Protein AF-A0A418DRX4-F1 (afdb_monomer)

Radius of gyration: 19.49 Å; Cα contacts (8 Å, |Δi|>4): 127; chains: 1; bounding box: 73×21×44 Å

Sequence (121 aa):
MVKPTFIAAFAALATAKIAPSVHRHLESNHDVDVVIEFRGGNQRALEVARLERASFNDRGSSIAHVRSLLESNMETSQRAAVELLSSQPEAFTARVESFYINGNMHVYGANRVVLDELAKL

Solvent-accessible surface area (backbone atoms only — not comparable to full-atom values): 7250 Å² total; per-residue (Å²): 142,84,82,84,80,79,80,87,81,80,86,83,85,89,55,56,90,74,54,70,67,57,57,59,47,48,76,78,34,80,43,40,73,47,77,46,79,46,90,68,51,52,55,66,40,53,51,51,42,59,70,52,48,82,79,46,96,48,70,66,64,45,50,53,50,42,50,50,37,28,46,53,46,32,58,61,72,42,38,67,59,53,55,48,45,74,72,34,78,79,30,70,82,32,49,77,47,79,39,42,90,78,30,33,35,37,35,37,51,40,25,66,70,48,51,61,55,61,24,70,113

pLDDT: mean 83.62, std 17.84, range [32.16, 97.44]

Mean predicted aligned error: 8.44 Å

Foldseek 3Di:
DDDPDDPPPPDDPPFACDDVVLVVVLVVDQFAKDKAAFVCQCVVLVVVLVVCVVVDPDPVVSVVSSQVSLVVLLCVRCVVLVVLLVPDPQNPPWDWDTDSPRSMIIIGGHGPVSVVVVSND

Organism: Aphanomyces astaci (NCBI:txid112090)

Secondary structure (DSSP, 8-state):
----------SS--S----HHHHHHHHH-SEEEEEEEPTTTTHHHHHHHHHHGGG-SSHHHHHHHHHHHHHHHHHHHSHHHHHHHHH-GGGTTSEEEE-TTT-EEEEEEEEHHHHHHHTT-

Structure (mmCIF, N/CA/C/O backbone):
data_AF-A0A418DRX4-F1
#
_entry.id   AF-A0A418DRX4-F1
#
loop_
_atom_site.group_PDB
_atom_site.id
_atom_site.type_symbol
_atom_site.label_atom_id
_atom_site.label_alt_id
_atom_site.label_comp_id
_atom_site.label_asym_id
_atom_site.label_entity_id
_atom_site.label_seq_id
_atom_site.pdbx_PDB_ins_code
_atom_site.Cartn_x
_atom_site.Cartn_y
_atom_site.Cartn_z
_atom_site.occupancy
_atom_site.B_iso_or_equiv
_atom_site.auth_seq_id
_atom_site.auth_comp_id
_atom_site.auth_asym_id
_atom_site.auth_atom_id
_atom_site.pdbx_PDB_model_num
ATOM 1 N N . MET A 1 1 ? -52.764 -8.804 6.454 1.00 42.94 1 MET A N 1
ATOM 2 C CA . MET A 1 1 ? -52.070 -7.596 6.946 1.00 42.94 1 MET A CA 1
ATOM 3 C C . MET A 1 1 ? -50.621 -7.969 7.218 1.00 42.94 1 MET A C 1
ATOM 5 O O . MET A 1 1 ? -50.370 -8.619 8.217 1.00 42.94 1 MET A O 1
ATOM 9 N N . VAL A 1 2 ? -49.692 -7.645 6.314 1.00 36.88 2 VAL A N 1
ATOM 10 C CA . VAL A 1 2 ? -48.242 -7.728 6.567 1.00 36.88 2 VAL A CA 1
ATOM 11 C C . VAL A 1 2 ? -47.604 -6.587 5.776 1.00 36.88 2 VAL A C 1
ATOM 13 O O . VAL A 1 2 ? -47.741 -6.538 4.557 1.00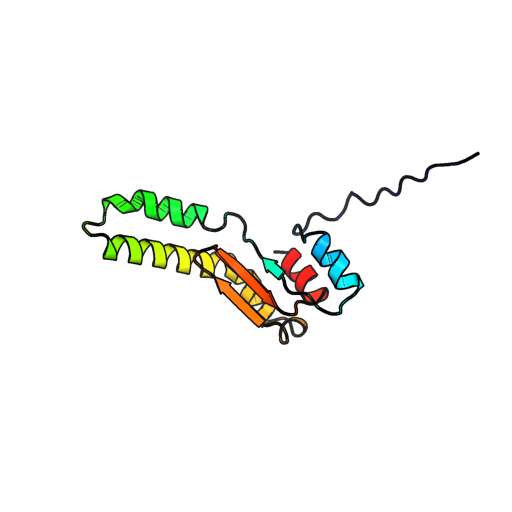 36.88 2 VAL A O 1
ATOM 16 N N . LYS A 1 3 ? -47.002 -5.619 6.470 1.00 35.88 3 LYS A N 1
ATOM 17 C CA . LYS A 1 3 ? -46.246 -4.525 5.848 1.00 35.88 3 LYS A CA 1
ATOM 18 C C . LYS A 1 3 ? -44.792 -4.982 5.705 1.00 35.88 3 LYS A C 1
ATOM 20 O O . LYS A 1 3 ? -44.191 -5.284 6.734 1.00 35.88 3 LYS A O 1
ATOM 25 N N . PRO A 1 4 ? -44.199 -5.012 4.502 1.00 42.19 4 PRO A N 1
ATOM 26 C CA . PRO A 1 4 ? -42.755 -5.107 4.390 1.00 42.19 4 PRO A CA 1
ATOM 27 C C . PRO A 1 4 ? -42.164 -3.715 4.635 1.00 42.19 4 PRO A C 1
ATOM 29 O O . PRO A 1 4 ? -42.275 -2.812 3.806 1.00 42.19 4 PRO A O 1
ATOM 32 N N . THR A 1 5 ? -41.564 -3.526 5.807 1.00 41.19 5 THR A N 1
ATOM 33 C CA . THR A 1 5 ? -40.687 -2.383 6.067 1.00 41.19 5 THR A CA 1
ATOM 34 C C . THR A 1 5 ? -39.367 -2.660 5.358 1.00 41.19 5 THR A C 1
ATOM 36 O O . THR A 1 5 ? -38.547 -3.436 5.841 1.00 41.19 5 THR A O 1
ATOM 39 N N . PHE A 1 6 ? -39.166 -2.053 4.191 1.00 39.44 6 PHE A N 1
ATOM 40 C CA . PHE A 1 6 ? -37.855 -2.008 3.557 1.00 39.44 6 PHE A CA 1
ATOM 41 C C . PHE A 1 6 ? -36.985 -1.047 4.367 1.00 39.44 6 PHE A C 1
ATOM 43 O O . PHE A 1 6 ? -37.185 0.166 4.328 1.00 39.44 6 PHE A O 1
ATOM 50 N N . ILE A 1 7 ? -36.050 -1.592 5.147 1.00 38.38 7 ILE A N 1
ATOM 51 C CA . ILE A 1 7 ? -35.016 -0.796 5.805 1.00 38.38 7 ILE A CA 1
ATOM 52 C C . ILE A 1 7 ? -34.110 -0.261 4.696 1.00 38.38 7 ILE A C 1
ATOM 54 O O . ILE A 1 7 ? -33.242 -0.959 4.173 1.00 38.38 7 ILE A O 1
ATOM 58 N N . ALA A 1 8 ? -34.352 0.988 4.309 1.00 36.66 8 ALA A N 1
ATOM 59 C CA . ALA A 1 8 ? -33.442 1.777 3.502 1.00 36.66 8 ALA A CA 1
ATOM 60 C C . ALA A 1 8 ? -32.207 2.116 4.350 1.00 36.66 8 ALA A C 1
ATOM 62 O O . ALA A 1 8 ? -32.099 3.195 4.920 1.00 36.66 8 ALA A O 1
ATOM 63 N N . ALA A 1 9 ? -31.275 1.174 4.447 1.00 36.09 9 ALA A N 1
ATOM 64 C CA . ALA A 1 9 ? -29.934 1.402 4.971 1.00 36.09 9 ALA A CA 1
ATOM 65 C C . ALA A 1 9 ? -28.915 1.121 3.860 1.00 36.09 9 ALA A C 1
ATOM 67 O O . ALA A 1 9 ? -28.083 0.231 3.970 1.00 36.09 9 ALA A O 1
ATOM 68 N N . PHE A 1 10 ? -29.025 1.849 2.746 1.00 41.06 10 PHE A N 1
ATOM 69 C CA . PHE A 1 10 ? -28.085 1.743 1.621 1.00 41.06 10 PHE A CA 1
ATOM 70 C C . PHE A 1 10 ? -27.504 3.089 1.167 1.00 41.06 10 PHE A C 1
ATOM 72 O O . PHE A 1 10 ? -26.788 3.137 0.174 1.00 41.06 10 PHE A O 1
ATOM 79 N N . ALA A 1 11 ? -27.767 4.188 1.879 1.00 32.16 11 ALA A N 1
ATOM 80 C CA . ALA A 1 11 ? -27.443 5.525 1.376 1.00 32.16 11 ALA A CA 1
ATOM 81 C C . ALA A 1 11 ? -26.231 6.219 2.028 1.00 32.16 11 ALA A C 1
ATOM 83 O O . ALA A 1 11 ? -26.002 7.385 1.728 1.00 32.16 11 ALA A O 1
ATOM 84 N N . ALA A 1 12 ? -25.440 5.565 2.890 1.00 35.00 12 ALA A N 1
ATOM 85 C CA . ALA A 1 12 ? -24.359 6.275 3.591 1.00 35.00 12 ALA A CA 1
ATOM 86 C C . ALA A 1 12 ? -23.116 5.441 3.957 1.00 35.00 12 ALA A C 1
ATOM 88 O O . ALA A 1 12 ? -22.561 5.639 5.029 1.00 35.00 12 ALA A O 1
ATOM 89 N N . LEU A 1 13 ? -22.643 4.533 3.095 1.00 35.56 13 LEU A N 1
ATOM 90 C CA . LEU A 1 13 ? -21.318 3.912 3.280 1.00 35.56 13 LEU A CA 1
ATOM 91 C C . LEU A 1 13 ? -20.505 3.986 1.981 1.00 35.56 13 LEU A C 1
ATOM 93 O O . LEU A 1 13 ? -20.311 3.011 1.259 1.00 35.56 13 LEU A O 1
ATOM 97 N N . ALA A 1 14 ? -20.090 5.203 1.647 1.00 42.03 14 ALA A N 1
ATOM 98 C CA . ALA A 1 14 ? -19.175 5.485 0.551 1.00 42.03 14 ALA A CA 1
ATOM 99 C C . ALA A 1 14 ? -17.889 6.091 1.125 1.00 42.03 14 ALA A C 1
ATOM 101 O O . ALA A 1 14 ? -17.638 7.276 0.950 1.00 42.03 14 ALA A O 1
ATOM 102 N N . THR A 1 15 ? -17.098 5.277 1.822 1.00 43.53 15 THR A N 1
ATOM 103 C CA . THR A 1 15 ? -15.764 5.632 2.337 1.00 43.53 15 THR A CA 1
ATOM 104 C C . THR A 1 15 ? -15.032 4.311 2.602 1.00 43.53 15 THR A C 1
ATOM 106 O O . THR A 1 15 ? -15.460 3.561 3.468 1.00 43.53 15 THR A O 1
ATOM 109 N N . ALA A 1 16 ? -14.076 3.985 1.718 1.00 53.06 16 ALA A N 1
ATOM 110 C CA . ALA A 1 16 ? -13.392 2.705 1.447 1.00 53.06 16 ALA A CA 1
ATOM 111 C C . ALA A 1 16 ? -14.211 1.402 1.537 1.00 53.06 16 ALA A C 1
ATOM 113 O O . ALA A 1 16 ? -14.861 1.066 2.519 1.00 53.06 16 ALA A O 1
ATOM 114 N N . LYS A 1 17 ? -14.127 0.582 0.486 1.00 70.12 17 LYS A N 1
ATOM 115 C CA . LYS A 1 17 ? -14.803 -0.721 0.422 1.00 70.12 17 LYS A CA 1
ATOM 116 C C . LYS A 1 17 ? -14.096 -1.749 1.317 1.00 70.12 17 LYS A C 1
ATOM 118 O O . LYS A 1 17 ? -13.424 -2.640 0.803 1.00 70.12 17 LYS A O 1
ATOM 123 N N . ILE A 1 18 ? -14.255 -1.648 2.636 1.00 78.62 18 ILE A N 1
ATOM 124 C CA . ILE A 1 18 ? -13.923 -2.747 3.548 1.00 78.62 18 ILE A CA 1
ATOM 125 C C . ILE A 1 18 ? -14.752 -3.965 3.116 1.00 78.62 18 ILE A C 1
ATOM 127 O O . ILE A 1 18 ? -15.963 -3.874 2.896 1.00 78.62 18 ILE A O 1
ATOM 131 N N . ALA A 1 19 ? -14.102 -5.116 2.943 1.00 82.25 19 ALA A N 1
ATOM 132 C CA . ALA A 1 19 ? -14.795 -6.324 2.518 1.00 82.25 19 ALA A CA 1
ATOM 133 C C . ALA A 1 19 ? -15.826 -6.763 3.584 1.00 82.25 19 ALA A C 1
ATOM 135 O O . ALA A 1 19 ? -15.494 -6.799 4.770 1.00 82.25 19 ALA A O 1
ATOM 136 N N . PRO A 1 20 ? -17.051 -7.188 3.208 1.00 83.44 20 PRO A N 1
ATOM 137 C CA . PRO A 1 20 ? -18.063 -7.636 4.173 1.00 83.44 20 PRO A CA 1
ATOM 138 C C . PRO A 1 20 ? -17.606 -8.784 5.086 1.00 83.44 20 PRO A C 1
ATOM 140 O O . PRO A 1 20 ? -18.104 -8.934 6.200 1.00 83.44 20 PRO A O 1
ATOM 143 N N . SER A 1 21 ? -16.654 -9.600 4.624 1.00 82.12 21 SER A N 1
ATOM 144 C CA . SER A 1 21 ? -16.018 -10.646 5.426 1.00 82.12 21 SER A CA 1
ATOM 145 C C . SER A 1 21 ? -15.260 -10.084 6.627 1.00 82.12 21 SER A C 1
ATOM 147 O O . SER A 1 21 ? -15.330 -10.682 7.694 1.00 82.12 21 SER A O 1
ATOM 149 N N . VAL A 1 22 ? -14.593 -8.935 6.478 1.00 84.38 22 VAL A N 1
ATOM 150 C CA . VAL A 1 22 ? -13.849 -8.262 7.553 1.00 84.38 22 VAL A CA 1
ATOM 151 C C . VAL A 1 22 ? -14.813 -7.770 8.627 1.00 84.38 22 VAL A C 1
ATOM 153 O O . VAL A 1 22 ? -14.602 -8.047 9.804 1.00 84.38 22 VAL A O 1
ATOM 156 N N . HIS A 1 23 ? -15.929 -7.146 8.232 1.00 82.69 23 HIS A N 1
ATOM 157 C CA . HIS A 1 23 ? -16.970 -6.733 9.179 1.00 82.69 23 HIS A CA 1
ATOM 158 C C . HIS A 1 23 ? -17.519 -7.913 9.981 1.00 82.69 23 HIS A C 1
ATOM 160 O O . HIS A 1 23 ? -17.566 -7.850 11.205 1.00 82.69 23 HIS A O 1
ATOM 166 N N . ARG A 1 24 ? -17.858 -9.017 9.307 1.00 84.12 24 ARG A N 1
ATOM 167 C CA . ARG A 1 24 ? -18.336 -10.232 9.979 1.00 84.12 24 ARG A CA 1
ATOM 168 C C . ARG A 1 24 ? -17.294 -10.811 10.939 1.00 84.12 24 ARG A C 1
ATOM 170 O O .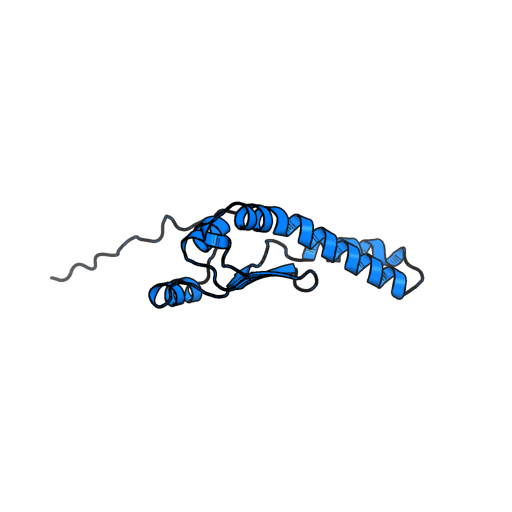 ARG A 1 24 ? -17.648 -11.334 11.989 1.00 84.12 24 ARG A O 1
ATOM 177 N N . HIS A 1 25 ? -16.013 -10.742 10.583 1.00 82.69 25 HIS A N 1
ATOM 178 C CA . HIS A 1 25 ? -14.948 -11.266 11.432 1.00 82.69 25 HIS A CA 1
ATOM 179 C C . HIS A 1 25 ? -14.746 -10.401 12.687 1.00 82.69 25 HIS A C 1
ATOM 181 O O . HIS A 1 25 ? -14.570 -10.958 13.767 1.00 82.69 25 HIS A O 1
ATOM 187 N N . LEU A 1 26 ? -14.885 -9.075 12.575 1.00 85.44 26 LEU A N 1
ATOM 188 C CA . LEU A 1 26 ? -14.864 -8.133 13.706 1.00 85.44 26 LEU A CA 1
ATOM 189 C C . LEU A 1 26 ? -16.088 -8.239 14.628 1.00 85.44 26 LEU A C 1
ATOM 191 O O . LEU A 1 26 ? -16.025 -7.832 15.781 1.00 85.44 26 LEU A O 1
ATOM 195 N N . GLU A 1 27 ? -17.221 -8.764 14.153 1.00 84.44 27 GLU A N 1
ATOM 196 C CA . GLU A 1 27 ? -18.374 -9.033 15.031 1.00 84.44 27 GLU A CA 1
ATOM 197 C C . GLU A 1 27 ? -18.079 -10.155 16.035 1.00 84.44 27 GLU A C 1
ATOM 199 O O . GLU A 1 27 ? -18.701 -10.215 17.093 1.00 84.44 27 GLU A O 1
ATOM 204 N N . SER A 1 28 ? -17.141 -11.046 15.702 1.00 86.44 28 SER A N 1
ATOM 205 C CA . SER A 1 28 ? -16.782 -12.215 16.516 1.00 86.44 28 SER A CA 1
ATOM 206 C C . SER A 1 28 ? -15.395 -12.116 17.162 1.00 86.44 28 SER A C 1
ATOM 208 O O . SER A 1 28 ? -15.090 -12.923 18.036 1.00 86.44 28 SER A O 1
ATOM 210 N N . ASN A 1 29 ? -14.559 -11.156 16.748 1.00 85.50 29 ASN A N 1
ATOM 211 C CA . ASN A 1 29 ? -13.173 -11.000 17.194 1.00 85.50 29 ASN A CA 1
ATOM 212 C C . ASN A 1 29 ? -12.844 -9.527 17.469 1.00 85.50 29 ASN A C 1
ATOM 214 O O . ASN A 1 29 ? -13.399 -8.629 16.840 1.00 85.50 29 ASN A O 1
ATOM 218 N N . HIS A 1 30 ? -11.912 -9.276 18.390 1.00 85.19 30 HIS A N 1
ATOM 219 C CA . HIS A 1 30 ? -11.474 -7.916 18.721 1.00 85.19 30 HIS A CA 1
ATOM 220 C C . HIS A 1 30 ? -10.625 -7.267 17.616 1.00 85.19 30 HIS A C 1
ATOM 222 O O . HIS A 1 30 ? -10.645 -6.043 17.464 1.00 85.19 30 HIS A O 1
ATOM 228 N N . ASP A 1 31 ? -9.910 -8.082 16.845 1.00 88.50 31 ASP A N 1
ATOM 229 C CA . ASP A 1 31 ? -9.015 -7.675 15.772 1.00 88.50 31 ASP A CA 1
ATOM 230 C C . ASP A 1 31 ? -9.059 -8.667 14.599 1.00 88.50 31 ASP A C 1
ATOM 232 O O . ASP A 1 31 ? -9.634 -9.757 14.692 1.00 88.50 31 ASP A O 1
ATOM 236 N N . VAL A 1 32 ? -8.531 -8.235 13.452 1.00 90.56 32 VAL A N 1
ATOM 237 C CA . VAL A 1 32 ? -8.472 -9.026 12.220 1.00 90.56 32 VAL A CA 1
ATOM 238 C C . VAL A 1 32 ? -7.215 -8.706 11.415 1.00 90.56 32 VAL A C 1
ATOM 240 O O . VAL A 1 32 ? -6.709 -7.584 11.439 1.00 90.56 32 VAL A O 1
ATOM 243 N N . ASP A 1 33 ? -6.752 -9.678 10.639 1.00 91.69 33 ASP A N 1
ATOM 244 C CA . ASP A 1 33 ? -5.690 -9.464 9.661 1.00 91.69 33 ASP A CA 1
ATOM 245 C C . ASP A 1 33 ? -6.298 -9.026 8.326 1.00 91.69 33 ASP A C 1
ATOM 247 O O . ASP A 1 33 ? -7.220 -9.665 7.805 1.00 91.69 33 ASP A O 1
ATOM 251 N N . VAL A 1 34 ? -5.783 -7.936 7.757 1.00 90.06 34 VAL A N 1
ATOM 252 C CA . VAL A 1 34 ? -6.282 -7.371 6.499 1.00 90.06 34 VAL A CA 1
ATOM 253 C C . VAL A 1 34 ? -5.169 -7.112 5.497 1.00 90.06 34 VAL A C 1
ATOM 255 O O . VAL A 1 34 ? -4.026 -6.818 5.845 1.00 90.06 34 VAL A O 1
ATOM 258 N N . VAL A 1 35 ? -5.549 -7.168 4.223 1.00 91.56 35 VAL A N 1
ATOM 259 C CA . VAL A 1 35 ? -4.742 -6.684 3.106 1.00 91.56 35 VAL A CA 1
ATOM 260 C C . VAL A 1 35 ? -5.401 -5.420 2.572 1.00 91.56 35 VAL A C 1
ATOM 262 O O . VAL A 1 35 ? -6.591 -5.417 2.258 1.00 91.56 35 VAL A O 1
ATOM 265 N N . ILE A 1 36 ? -4.620 -4.352 2.478 1.00 90.44 36 ILE A N 1
ATOM 266 C CA . ILE A 1 36 ? -5.020 -3.062 1.933 1.00 90.44 36 ILE A CA 1
ATOM 267 C C . ILE A 1 36 ? -4.475 -2.968 0.513 1.00 90.44 36 ILE A C 1
ATOM 269 O O . ILE A 1 36 ? -3.263 -3.039 0.284 1.00 90.44 36 ILE A O 1
ATOM 273 N N . GLU A 1 37 ? -5.392 -2.797 -0.431 1.00 89.88 37 GLU A N 1
ATOM 274 C CA . GLU A 1 37 ? -5.086 -2.532 -1.830 1.00 89.88 37 GLU A CA 1
ATOM 275 C C . GLU A 1 37 ? -5.220 -1.035 -2.101 1.00 89.88 37 GLU A C 1
ATOM 277 O O . GLU A 1 37 ? -6.253 -0.420 -1.826 1.00 89.88 37 GLU A O 1
ATOM 282 N N . PHE A 1 38 ? -4.173 -0.442 -2.665 1.00 87.00 38 PHE A N 1
ATOM 283 C CA . PHE A 1 38 ? -4.148 0.984 -2.960 1.00 87.00 38 PHE A CA 1
ATOM 284 C C . PHE A 1 38 ? -4.672 1.242 -4.368 1.00 87.00 38 PHE A C 1
ATOM 286 O O . PHE A 1 38 ? -4.418 0.482 -5.308 1.00 87.00 38 PHE A O 1
ATOM 293 N N . AR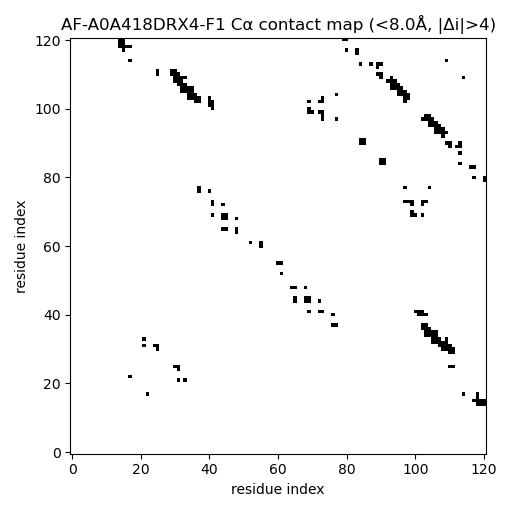G A 1 39 ? -5.410 2.343 -4.534 1.00 84.62 39 ARG A N 1
ATOM 294 C CA . ARG A 1 39 ? -5.983 2.713 -5.832 1.00 84.62 39 ARG A CA 1
ATOM 295 C C . ARG A 1 39 ? -4.884 2.788 -6.894 1.00 84.62 39 ARG A C 1
ATOM 297 O O . ARG A 1 39 ? -3.918 3.527 -6.750 1.00 84.62 39 ARG A O 1
ATOM 304 N N . GLY A 1 40 ? -5.085 2.065 -7.993 1.00 82.69 40 GLY A N 1
ATOM 305 C CA . GLY A 1 40 ? -4.153 2.032 -9.122 1.00 82.69 40 GLY A CA 1
ATOM 306 C C . GLY A 1 40 ? -2.955 1.098 -8.929 1.00 82.69 40 GLY A C 1
ATOM 307 O O . GLY A 1 40 ? -2.253 0.844 -9.907 1.00 82.69 40 GLY A O 1
ATOM 308 N N . GLY A 1 41 ? -2.747 0.554 -7.722 1.00 87.88 41 GLY A N 1
ATOM 309 C CA . GLY A 1 41 ? -1.674 -0.386 -7.401 1.00 87.88 41 GLY A CA 1
ATOM 310 C C . GLY A 1 41 ? -0.341 0.026 -8.026 1.00 87.88 41 GLY A C 1
ATOM 311 O O . GLY A 1 41 ? 0.102 1.167 -7.901 1.00 87.88 41 GLY A O 1
ATOM 312 N N . ASN A 1 42 ? 0.259 -0.894 -8.779 1.00 93.44 42 ASN A N 1
ATOM 313 C CA . ASN A 1 42 ? 1.519 -0.668 -9.488 1.00 93.44 42 ASN A CA 1
ATOM 314 C C . ASN A 1 42 ? 1.361 -0.234 -10.950 1.00 93.44 42 ASN A C 1
ATOM 316 O O . ASN A 1 42 ? 2.362 -0.112 -11.653 1.00 93.44 42 ASN A O 1
ATOM 320 N N . GLN A 1 43 ? 0.139 0.008 -11.433 1.00 92.62 43 GLN A N 1
ATOM 321 C CA . GLN A 1 43 ? -0.110 0.239 -12.857 1.00 92.62 43 GLN A CA 1
ATOM 322 C C . GLN A 1 43 ? 0.733 1.398 -13.408 1.00 92.62 43 GLN A C 1
ATOM 324 O O . GLN A 1 43 ? 1.452 1.224 -14.390 1.00 92.62 43 GLN A O 1
ATOM 329 N N . ARG A 1 44 ? 0.717 2.553 -12.732 1.00 90.62 44 ARG A N 1
ATOM 330 C CA . ARG A 1 44 ? 1.476 3.739 -13.153 1.00 90.62 44 ARG A CA 1
ATOM 331 C C . ARG A 1 44 ? 2.987 3.488 -13.163 1.00 90.62 44 ARG A C 1
ATOM 333 O O . ARG A 1 44 ? 3.663 3.876 -14.110 1.00 90.62 44 ARG A O 1
ATOM 340 N N . ALA A 1 45 ? 3.515 2.830 -12.132 1.00 93.50 45 ALA A N 1
ATOM 341 C CA . ALA A 1 45 ? 4.938 2.501 -12.040 1.00 93.50 45 ALA A CA 1
ATOM 342 C C . ALA A 1 45 ? 5.377 1.562 -13.175 1.00 93.50 45 ALA A C 1
ATOM 344 O O . ALA A 1 45 ? 6.424 1.764 -13.787 1.00 93.50 45 ALA A O 1
ATOM 345 N N . LEU A 1 46 ? 4.545 0.570 -13.504 1.00 95.19 46 LEU A N 1
ATOM 346 C CA . LEU A 1 46 ? 4.802 -0.371 -14.593 1.00 95.19 46 LEU A CA 1
ATOM 347 C C . LEU A 1 46 ? 4.683 0.278 -15.978 1.00 95.19 46 LEU A C 1
ATOM 349 O O . LEU A 1 46 ? 5.430 -0.083 -16.886 1.00 95.19 46 LEU A O 1
ATOM 353 N N . GLU A 1 47 ? 3.777 1.240 -16.154 1.00 95.88 47 GLU A N 1
ATOM 354 C CA . GLU A 1 47 ? 3.671 2.032 -17.384 1.00 95.88 47 GLU A CA 1
ATOM 355 C C . GLU A 1 47 ? 4.933 2.872 -17.620 1.00 95.88 47 GLU A C 1
ATOM 357 O O . GLU A 1 47 ? 5.491 2.824 -18.717 1.00 95.88 47 GLU A O 1
ATOM 362 N N . VAL A 1 48 ? 5.438 3.561 -16.589 1.00 94.69 48 VAL A N 1
ATOM 363 C CA . VAL A 1 48 ? 6.704 4.318 -16.661 1.00 94.69 48 VAL A CA 1
ATOM 364 C C . VAL A 1 48 ? 7.871 3.388 -16.993 1.00 94.69 48 VAL A C 1
ATOM 366 O O . VAL A 1 48 ? 8.571 3.607 -17.981 1.00 94.69 48 VAL A O 1
ATOM 369 N N . ALA A 1 49 ? 8.010 2.280 -16.260 1.00 94.94 49 ALA A N 1
ATOM 370 C CA . ALA A 1 49 ? 9.027 1.267 -16.534 1.00 94.94 49 ALA A CA 1
ATOM 371 C C . ALA A 1 49 ? 8.972 0.740 -17.978 1.00 94.94 49 ALA A C 1
ATOM 373 O O . ALA A 1 49 ? 10.004 0.462 -18.590 1.00 94.94 49 ALA A O 1
ATOM 374 N N . ARG A 1 50 ? 7.767 0.574 -18.538 1.00 94.19 50 ARG A N 1
ATOM 375 C CA . ARG A 1 50 ? 7.585 0.113 -19.918 1.00 94.19 50 ARG A CA 1
ATOM 376 C C . ARG A 1 50 ? 8.050 1.155 -20.932 1.00 94.19 50 ARG A C 1
ATOM 378 O O . ARG A 1 50 ? 8.658 0.762 -21.927 1.00 94.19 50 ARG A O 1
ATOM 385 N N . LEU A 1 51 ? 7.760 2.435 -20.700 1.00 95.56 51 LEU A N 1
ATOM 386 C CA . LEU A 1 51 ? 8.190 3.534 -21.571 1.00 95.56 51 LEU A CA 1
ATOM 387 C C . LEU A 1 51 ? 9.714 3.695 -21.556 1.00 95.56 51 LEU A C 1
ATOM 389 O O . LEU A 1 51 ? 10.325 3.866 -22.607 1.00 95.56 51 LEU A O 1
ATOM 393 N N . GLU A 1 52 ? 10.330 3.561 -20.385 1.00 94.38 52 GLU A N 1
ATOM 394 C CA . GLU A 1 52 ? 11.776 3.734 -20.202 1.00 94.38 52 GLU A CA 1
ATOM 395 C C . GLU A 1 52 ? 12.583 2.467 -20.521 1.00 94.38 52 GLU A C 1
ATOM 397 O O . GLU A 1 52 ? 13.810 2.500 -20.570 1.00 94.38 52 GLU A O 1
ATOM 402 N N . ARG A 1 53 ? 11.919 1.340 -20.812 1.00 90.38 53 ARG A N 1
ATOM 403 C CA . ARG A 1 53 ? 12.575 0.053 -21.088 1.00 90.38 53 ARG A CA 1
ATOM 404 C C . ARG A 1 53 ? 13.610 0.126 -22.213 1.00 90.38 53 ARG A C 1
ATOM 406 O O . ARG A 1 53 ? 14.628 -0.554 -22.131 1.00 90.38 53 ARG A O 1
ATOM 413 N N . ALA A 1 54 ? 13.347 0.914 -23.255 1.00 90.62 54 ALA A N 1
ATOM 414 C CA . ALA A 1 54 ? 14.250 1.062 -24.399 1.00 90.62 54 ALA A CA 1
ATOM 415 C C . ALA A 1 54 ? 15.557 1.802 -24.052 1.00 90.62 54 ALA A C 1
ATOM 417 O O . ALA A 1 54 ? 16.515 1.726 -24.815 1.00 90.62 54 ALA A O 1
ATOM 418 N N . SER A 1 55 ? 15.611 2.481 -22.903 1.00 91.94 55 SER A N 1
ATOM 419 C CA . SER A 1 55 ? 16.783 3.222 -22.426 1.00 91.94 55 SER A CA 1
ATOM 420 C C . SER A 1 55 ? 17.848 2.328 -21.777 1.00 91.94 55 SER A C 1
ATOM 422 O O . SER A 1 55 ? 18.928 2.813 -21.442 1.00 91.94 55 SER A O 1
ATOM 424 N N . PHE A 1 56 ? 17.568 1.034 -21.583 1.00 94.69 56 PHE A N 1
ATOM 425 C CA . PHE A 1 56 ? 18.470 0.094 -20.916 1.00 94.69 56 PHE A CA 1
ATOM 426 C C . PHE A 1 56 ? 19.062 -0.916 -21.901 1.00 94.69 56 PHE A C 1
ATOM 428 O O . PHE A 1 56 ? 18.339 -1.605 -22.619 1.00 94.69 56 PHE A O 1
ATOM 435 N N . ASN A 1 57 ? 20.389 -1.053 -21.874 1.00 91.94 57 ASN A N 1
ATOM 436 C CA . ASN A 1 57 ? 21.126 -1.983 -22.737 1.00 91.94 57 ASN A CA 1
ATOM 437 C C . ASN A 1 57 ? 21.261 -3.391 -22.138 1.00 91.94 57 ASN A C 1
ATOM 439 O O . ASN A 1 57 ? 21.576 -4.341 -22.853 1.00 91.94 57 ASN A O 1
ATOM 443 N N . ASP A 1 58 ? 21.028 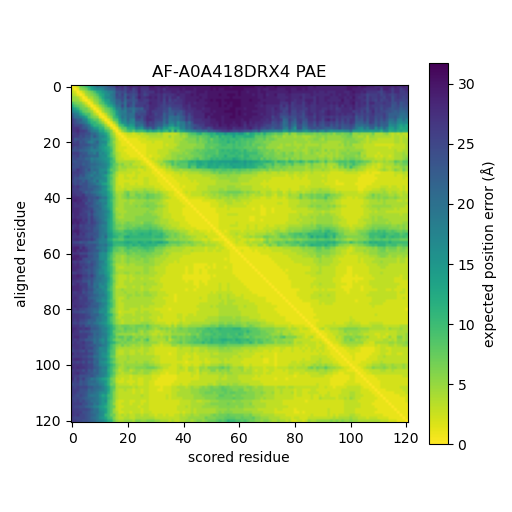-3.541 -20.833 1.00 94.75 58 ASP A N 1
ATOM 444 C CA . ASP A 1 58 ? 21.128 -4.811 -20.127 1.00 94.75 58 ASP A CA 1
ATOM 445 C C . ASP A 1 58 ? 19.914 -5.074 -19.222 1.00 94.75 58 ASP A C 1
ATOM 447 O O . ASP A 1 58 ? 19.201 -4.173 -18.767 1.00 94.75 58 ASP A O 1
ATOM 451 N N . ARG A 1 59 ? 19.675 -6.362 -18.960 1.00 92.94 59 ARG A N 1
ATOM 452 C CA . ARG A 1 59 ? 18.527 -6.817 -18.169 1.00 92.94 59 ARG A CA 1
ATOM 453 C C . ARG A 1 59 ? 18.642 -6.438 -16.694 1.00 92.94 59 ARG A C 1
ATOM 455 O O . ARG A 1 59 ? 17.611 -6.206 -16.073 1.00 92.94 59 ARG A O 1
ATOM 462 N N . GLY A 1 60 ? 19.853 -6.406 -16.139 1.00 95.69 60 GLY A N 1
ATOM 463 C CA . GLY A 1 60 ? 20.081 -6.109 -14.726 1.00 95.69 60 GLY A CA 1
ATOM 464 C C . GLY A 1 60 ? 19.669 -4.680 -14.391 1.00 95.69 60 GLY A C 1
ATOM 465 O O . GLY A 1 60 ? 18.858 -4.476 -13.489 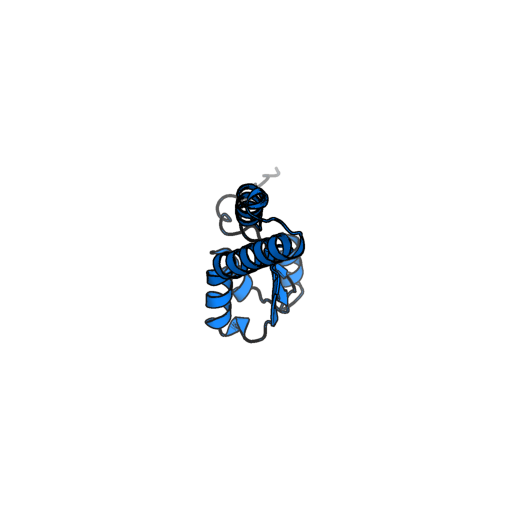1.00 95.69 60 GLY A O 1
ATOM 466 N N . SER A 1 61 ? 20.136 -3.714 -15.182 1.00 95.44 61 SER A N 1
ATOM 467 C CA . SER A 1 61 ? 19.787 -2.298 -15.042 1.00 95.44 61 SER A CA 1
ATOM 468 C C . SER A 1 61 ? 18.290 -2.053 -15.229 1.00 95.44 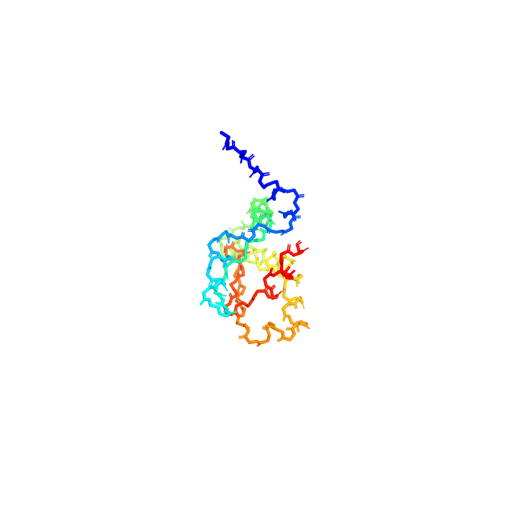61 SER A C 1
ATOM 470 O O . SER A 1 61 ? 17.679 -1.337 -14.439 1.00 95.44 61 SER A O 1
ATOM 472 N N . SER A 1 62 ? 17.666 -2.712 -16.214 1.00 94.75 62 SER A N 1
ATOM 473 C CA . SER A 1 62 ? 16.214 -2.620 -16.421 1.00 94.75 62 SER A CA 1
ATOM 474 C C . SER A 1 62 ? 15.422 -3.159 -15.220 1.00 94.75 62 SER A C 1
ATOM 476 O O . SER A 1 62 ? 14.462 -2.525 -14.788 1.00 94.75 62 SER A O 1
ATOM 478 N N . ILE A 1 63 ? 15.832 -4.291 -14.636 1.00 95.75 63 ILE A N 1
ATOM 479 C CA . ILE A 1 63 ? 15.184 -4.862 -13.443 1.00 95.75 63 ILE A CA 1
ATOM 480 C C . ILE A 1 63 ? 15.369 -3.950 -12.225 1.00 95.75 63 ILE A C 1
ATOM 482 O O . ILE A 1 63 ? 14.409 -3.714 -11.493 1.00 95.75 63 ILE A O 1
ATOM 486 N N . ALA A 1 64 ? 16.577 -3.423 -12.011 1.00 96.25 64 ALA A N 1
ATOM 487 C CA . ALA A 1 64 ? 16.858 -2.505 -10.910 1.00 96.25 64 ALA A CA 1
ATOM 488 C C . ALA A 1 64 ? 16.007 -1.230 -11.006 1.00 96.25 64 ALA A C 1
ATOM 490 O O . ALA A 1 64 ? 15.461 -0.772 -10.004 1.00 96.25 64 ALA A O 1
ATOM 491 N N . HIS A 1 65 ? 15.829 -0.705 -12.219 1.00 96.75 65 HIS A N 1
ATOM 492 C CA . HIS A 1 65 ? 14.973 0.446 -12.466 1.00 96.75 65 HIS A CA 1
ATOM 493 C C . HIS A 1 65 ? 13.490 0.153 -12.185 1.00 96.75 65 HIS A C 1
ATOM 495 O O . HIS A 1 65 ? 12.849 0.907 -11.455 1.00 96.75 65 HIS A O 1
ATOM 501 N N . VAL A 1 66 ? 12.955 -0.975 -12.675 1.00 97.00 66 VAL A N 1
ATOM 502 C CA . VAL A 1 66 ? 11.578 -1.405 -12.354 1.00 97.00 66 VAL A CA 1
ATOM 503 C C . VAL A 1 66 ? 11.393 -1.514 -10.845 1.00 97.00 66 VAL A C 1
ATOM 505 O O . VAL A 1 66 ? 10.420 -0.996 -10.306 1.00 97.00 66 VAL A O 1
ATOM 508 N N . ARG A 1 67 ? 12.336 -2.160 -10.151 1.00 97.44 67 ARG A N 1
ATOM 509 C CA . ARG A 1 67 ? 12.297 -2.301 -8.695 1.00 97.44 67 ARG A CA 1
ATOM 510 C C . ARG A 1 67 ? 12.231 -0.941 -8.002 1.00 97.44 67 ARG A C 1
ATOM 512 O O . ARG A 1 67 ? 11.360 -0.751 -7.163 1.00 97.44 67 ARG A O 1
ATOM 519 N N . SER A 1 68 ? 13.093 -0.002 -8.387 1.00 97.31 68 SER A N 1
ATOM 520 C CA . SER A 1 68 ? 13.110 1.349 -7.818 1.00 97.31 68 SER A CA 1
ATOM 521 C C . SER A 1 68 ? 11.780 2.084 -8.024 1.00 97.31 68 SER A C 1
ATOM 523 O O . SER A 1 68 ? 11.277 2.711 -7.093 1.00 97.31 68 SER A O 1
ATOM 525 N N . LEU A 1 69 ? 11.161 1.956 -9.203 1.00 97.19 69 LEU A N 1
ATOM 526 C CA . LEU A 1 69 ? 9.843 2.537 -9.471 1.00 97.19 69 LEU A CA 1
ATOM 527 C C . LEU A 1 69 ? 8.741 1.914 -8.607 1.00 97.19 69 LEU A C 1
ATOM 529 O O . LEU A 1 69 ? 7.870 2.632 -8.120 1.00 97.19 69 LEU A O 1
ATOM 533 N N . LEU A 1 70 ? 8.772 0.595 -8.405 1.00 97.06 70 LEU A N 1
ATOM 534 C CA . LEU A 1 70 ? 7.815 -0.095 -7.539 1.00 97.06 70 LEU A CA 1
ATOM 535 C C . LEU A 1 70 ? 7.989 0.305 -6.066 1.00 97.06 70 LEU A C 1
ATOM 537 O O . LEU A 1 70 ? 6.996 0.572 -5.394 1.00 97.06 70 LEU A O 1
ATOM 541 N N . GLU A 1 71 ? 9.228 0.387 -5.575 1.00 97.12 71 GLU A N 1
ATOM 542 C CA . GLU A 1 71 ? 9.540 0.837 -4.211 1.00 97.12 71 GLU A CA 1
ATOM 543 C C . GLU A 1 71 ? 9.077 2.289 -3.994 1.00 97.12 71 GLU A C 1
ATOM 545 O O . GLU A 1 71 ? 8.337 2.563 -3.051 1.00 97.12 71 GLU A O 1
ATOM 550 N N . SER A 1 72 ? 9.385 3.199 -4.923 1.00 95.94 72 SER A N 1
ATOM 551 C CA . SER A 1 72 ? 8.940 4.599 -4.850 1.00 95.94 72 SER A CA 1
ATOM 552 C C . SER A 1 72 ? 7.413 4.747 -4.919 1.00 95.94 72 SER A C 1
ATOM 554 O O . SER A 1 72 ? 6.814 5.560 -4.202 1.00 95.94 72 SER A O 1
ATOM 556 N N . ASN A 1 73 ? 6.753 3.941 -5.757 1.00 95.19 73 ASN A N 1
ATOM 557 C CA . ASN A 1 73 ? 5.297 3.920 -5.850 1.00 95.19 73 ASN A CA 1
ATOM 558 C C . ASN A 1 73 ? 4.657 3.411 -4.557 1.00 95.19 73 ASN A C 1
ATOM 560 O O . ASN A 1 73 ? 3.686 4.005 -4.093 1.00 95.19 73 ASN A O 1
ATOM 564 N N . MET A 1 74 ? 5.209 2.360 -3.950 1.00 94.62 74 MET A N 1
ATOM 565 C CA . MET A 1 74 ? 4.780 1.861 -2.645 1.00 94.62 74 MET A CA 1
ATOM 566 C C . MET A 1 74 ? 4.919 2.951 -1.576 1.00 94.62 74 MET A C 1
ATOM 568 O O . MET A 1 74 ? 3.936 3.287 -0.926 1.00 94.62 74 MET A O 1
ATOM 572 N N . GLU A 1 75 ? 6.090 3.575 -1.443 1.00 94.38 75 GLU A N 1
ATOM 573 C CA . GLU A 1 75 ? 6.315 4.643 -0.457 1.00 94.38 75 GLU A CA 1
ATOM 574 C C . GLU A 1 75 ? 5.347 5.818 -0.619 1.00 94.38 75 GLU A C 1
ATOM 576 O O . GLU A 1 75 ? 4.919 6.418 0.364 1.00 94.38 75 GLU A O 1
ATOM 581 N N . THR A 1 76 ? 5.001 6.166 -1.859 1.00 93.25 76 THR A N 1
ATOM 582 C CA . THR A 1 76 ? 4.105 7.292 -2.146 1.00 93.25 76 THR A CA 1
ATOM 583 C C . THR A 1 76 ? 2.640 6.923 -1.934 1.00 93.25 76 THR A C 1
ATOM 585 O O . THR A 1 76 ? 1.901 7.679 -1.307 1.00 93.25 76 THR A O 1
ATOM 588 N N . SER A 1 77 ? 2.211 5.765 -2.441 1.00 88.94 77 SER A N 1
ATOM 589 C CA . SER A 1 77 ? 0.817 5.308 -2.364 1.00 88.94 77 SER A CA 1
ATOM 590 C C . SER A 1 77 ? 0.404 4.920 -0.947 1.00 88.94 77 SER A C 1
ATOM 592 O O . SER A 1 77 ? -0.737 5.157 -0.559 1.00 88.94 77 SER A O 1
ATOM 594 N N . GLN A 1 78 ? 1.336 4.376 -0.164 1.00 92.31 78 GLN A N 1
ATOM 595 C CA . GLN A 1 78 ? 1.074 3.882 1.184 1.00 92.31 78 GLN A CA 1
ATOM 596 C C . GLN A 1 78 ? 1.327 4.927 2.274 1.00 92.31 78 GLN A C 1
ATOM 598 O O . GLN A 1 78 ? 0.973 4.693 3.428 1.00 92.31 78 GLN A O 1
ATOM 603 N N . ARG A 1 79 ? 1.894 6.091 1.924 1.00 91.44 79 ARG A N 1
ATOM 604 C CA . ARG A 1 79 ? 2.315 7.131 2.874 1.00 91.44 79 ARG A CA 1
ATOM 605 C C . ARG A 1 79 ? 1.231 7.510 3.875 1.00 91.44 79 ARG A C 1
ATOM 607 O O . ARG A 1 79 ? 1.468 7.443 5.073 1.00 91.44 79 ARG A O 1
ATOM 614 N N . ALA A 1 80 ? 0.044 7.858 3.381 1.00 90.88 80 ALA A N 1
ATOM 615 C CA . ALA A 1 80 ? -1.050 8.313 4.233 1.00 90.88 80 ALA A CA 1
ATOM 616 C C . ALA A 1 80 ? -1.503 7.225 5.221 1.00 90.88 80 ALA A C 1
ATOM 618 O O . ALA A 1 80 ? -1.775 7.521 6.380 1.00 90.88 80 ALA A O 1
ATOM 619 N N . ALA A 1 81 ? -1.526 5.959 4.787 1.00 91.44 81 ALA A N 1
ATOM 620 C CA . ALA A 1 81 ? -1.859 4.835 5.657 1.00 91.44 81 ALA A CA 1
ATOM 621 C C . ALA A 1 81 ? -0.772 4.599 6.717 1.00 91.44 81 ALA A C 1
ATOM 623 O O . ALA A 1 81 ? -1.095 4.419 7.886 1.00 91.44 81 ALA A O 1
ATOM 624 N N . VAL A 1 82 ? 0.511 4.660 6.340 1.00 92.62 82 VAL A N 1
ATOM 625 C CA . VAL A 1 82 ? 1.631 4.532 7.290 1.00 92.62 82 VAL A CA 1
ATOM 626 C C . VAL A 1 82 ? 1.617 5.663 8.320 1.00 92.62 82 VAL A C 1
ATOM 628 O O . VAL A 1 82 ? 1.781 5.403 9.510 1.00 92.62 82 VAL A O 1
ATOM 631 N N . GLU A 1 83 ? 1.401 6.906 7.892 1.00 92.50 83 GLU A N 1
ATOM 632 C CA . GLU A 1 83 ? 1.330 8.074 8.780 1.00 92.50 83 GLU A CA 1
ATOM 633 C C . GLU A 1 83 ? 0.146 7.974 9.754 1.00 92.50 83 GLU A C 1
ATOM 635 O O . GLU A 1 83 ? 0.297 8.233 10.952 1.00 92.50 83 GLU A O 1
ATOM 640 N N . LEU A 1 84 ? -1.015 7.527 9.267 1.00 91.81 84 LEU A N 1
ATOM 641 C CA . LEU A 1 84 ? -2.198 7.279 10.090 1.00 91.81 84 LEU A CA 1
ATOM 642 C C . LEU A 1 84 ? -1.921 6.202 11.147 1.00 91.81 84 LEU A C 1
ATOM 644 O O . LEU A 1 84 ? -2.096 6.447 12.338 1.00 91.81 84 LEU A O 1
ATOM 648 N N . LEU A 1 85 ? -1.401 5.044 10.736 1.00 91.25 85 LEU A N 1
ATOM 649 C CA . LEU A 1 85 ? -1.096 3.935 11.647 1.00 91.25 85 LEU A CA 1
ATOM 650 C C . LEU A 1 85 ? -0.004 4.293 12.665 1.00 91.25 85 LEU A C 1
ATOM 652 O O . LEU A 1 85 ? -0.041 3.834 13.802 1.00 91.25 85 LEU A O 1
ATOM 656 N N . SER A 1 86 ? 0.945 5.150 12.288 1.00 90.69 86 SER A N 1
ATOM 657 C CA . SER A 1 86 ? 2.025 5.596 13.179 1.00 90.69 86 SER A CA 1
ATOM 658 C C . SER A 1 86 ? 1.578 6.649 14.199 1.00 90.69 86 SER A C 1
ATOM 660 O O . SER A 1 86 ? 2.268 6.869 15.192 1.00 90.69 86 SER A O 1
ATOM 662 N N . SER A 1 87 ? 0.448 7.320 13.962 1.00 90.06 87 SER A N 1
ATOM 663 C CA . SER A 1 87 ? -0.081 8.371 14.843 1.00 90.06 87 SER A CA 1
ATOM 664 C C . SER A 1 87 ? -1.225 7.899 15.741 1.00 90.06 87 SER A C 1
ATOM 666 O O . SER A 1 87 ? -1.567 8.590 16.702 1.00 90.06 87 SER A O 1
ATOM 668 N N . GLN A 1 88 ? -1.792 6.725 15.464 1.00 88.06 88 GLN A N 1
ATOM 669 C CA . GLN A 1 88 ? -2.968 6.208 16.147 1.00 88.06 88 GLN A CA 1
ATOM 670 C C . GLN A 1 88 ? -2.602 5.189 17.243 1.00 88.06 88 GLN A C 1
ATOM 672 O O . GLN A 1 88 ? -2.114 4.105 16.919 1.00 88.06 88 GLN A O 1
ATOM 677 N N . PRO A 1 89 ? -2.889 5.462 18.533 1.00 90.06 89 PRO A N 1
ATOM 678 C CA . PRO A 1 89 ? -2.590 4.534 19.626 1.00 90.06 89 PRO A CA 1
ATOM 679 C C . PRO A 1 89 ? -3.206 3.143 19.444 1.00 90.06 89 PRO A C 1
ATOM 681 O O . PRO A 1 89 ? -2.583 2.136 19.773 1.00 90.06 89 PRO A O 1
ATOM 684 N N . GLU A 1 90 ? -4.410 3.078 18.875 1.00 88.06 90 GLU A N 1
ATOM 685 C CA . GLU A 1 90 ? -5.135 1.838 18.598 1.00 88.06 90 GLU A CA 1
ATOM 686 C C . GLU A 1 90 ? -4.453 0.960 17.537 1.00 88.06 90 GLU A C 1
ATOM 688 O O . GLU A 1 90 ? -4.777 -0.222 17.442 1.00 88.06 90 GLU A O 1
ATOM 693 N N . ALA A 1 91 ? -3.521 1.514 16.756 1.00 85.38 91 ALA A N 1
ATOM 694 C CA . ALA A 1 91 ? -2.744 0.798 15.749 1.00 85.38 91 ALA A CA 1
ATOM 695 C C . ALA A 1 91 ? -1.374 0.325 16.263 1.00 85.38 91 ALA A C 1
ATOM 697 O O . ALA A 1 91 ? -0.711 -0.449 15.581 1.00 85.38 91 ALA A O 1
ATOM 698 N N . PHE A 1 92 ? -0.937 0.728 17.463 1.00 88.62 92 PHE A N 1
ATOM 699 C CA . PHE A 1 92 ? 0.414 0.409 17.957 1.00 88.62 92 PHE A CA 1
ATOM 700 C C . PHE A 1 92 ? 0.633 -1.076 18.251 1.00 88.62 92 PHE A C 1
ATOM 702 O O . PHE A 1 92 ? 1.770 -1.544 18.276 1.00 88.62 92 PHE A O 1
ATOM 709 N N . THR A 1 93 ? -0.445 -1.826 18.476 1.00 85.88 93 THR A N 1
ATOM 710 C CA . THR A 1 93 ? -0.398 -3.285 18.614 1.00 85.88 93 THR A CA 1
ATOM 711 C C . THR A 1 93 ? -0.455 -4.004 17.269 1.00 85.88 93 THR A C 1
ATOM 713 O O . THR A 1 93 ? -0.187 -5.203 17.221 1.00 85.88 93 THR A O 1
ATOM 716 N N . ALA A 1 94 ? -0.801 -3.300 16.188 1.00 88.88 94 ALA A N 1
ATOM 717 C CA . ALA A 1 94 ? -0.890 -3.879 14.861 1.00 88.88 94 ALA A CA 1
ATOM 718 C C . ALA A 1 94 ? 0.499 -3.971 14.223 1.00 88.88 94 ALA A C 1
ATOM 720 O O . ALA A 1 94 ? 1.314 -3.048 14.285 1.00 88.88 94 ALA A O 1
ATOM 721 N N . ARG A 1 95 ? 0.767 -5.095 13.561 1.00 92.38 95 ARG A N 1
ATOM 722 C CA . ARG A 1 95 ? 1.981 -5.259 12.758 1.00 92.38 95 ARG A CA 1
ATOM 723 C C . ARG A 1 95 ? 1.676 -4.847 11.326 1.00 92.38 95 ARG A C 1
ATOM 725 O O . ARG A 1 95 ? 0.725 -5.353 10.739 1.00 92.38 95 ARG A O 1
ATOM 732 N N . VAL A 1 96 ? 2.502 -3.977 10.755 1.00 92.31 96 VAL A N 1
ATOM 733 C CA . VAL A 1 96 ? 2.324 -3.464 9.390 1.00 92.31 96 VAL A CA 1
ATOM 734 C C . VAL A 1 96 ? 3.472 -3.941 8.509 1.00 92.31 96 VAL A C 1
ATOM 736 O O . VAL A 1 96 ? 4.638 -3.770 8.857 1.00 92.31 96 VAL A O 1
ATOM 739 N N . GLU A 1 97 ? 3.145 -4.535 7.365 1.00 94.00 97 GLU A N 1
ATOM 740 C CA . GLU A 1 97 ? 4.112 -4.957 6.350 1.00 94.00 97 GLU A CA 1
ATOM 741 C C . GLU A 1 97 ? 3.727 -4.368 4.987 1.00 94.00 97 GLU A C 1
ATOM 743 O O . GLU A 1 97 ? 2.615 -4.566 4.499 1.00 94.00 97 GLU A O 1
ATOM 748 N N . SER A 1 98 ? 4.657 -3.652 4.357 1.00 92.75 98 SER A N 1
ATOM 749 C CA . SER A 1 98 ? 4.479 -3.031 3.040 1.00 92.75 98 SER A CA 1
ATOM 750 C C . SER A 1 98 ? 5.201 -3.831 1.963 1.00 92.75 98 SER A C 1
ATOM 752 O O . SER A 1 98 ? 6.365 -4.202 2.130 1.00 92.75 98 SER A O 1
ATOM 754 N N . PHE A 1 99 ? 4.532 -4.077 0.837 1.00 92.56 99 PHE A N 1
ATOM 755 C CA . PHE A 1 99 ? 5.067 -4.905 -0.238 1.00 92.56 99 PHE A CA 1
ATOM 756 C C . PHE A 1 99 ? 5.019 -4.189 -1.591 1.00 92.56 99 PHE A C 1
ATOM 758 O O . PHE A 1 99 ? 3.954 -3.877 -2.122 1.00 92.56 99 PHE A O 1
ATOM 765 N N . TYR A 1 100 ? 6.186 -3.984 -2.205 1.00 93.44 100 TYR A N 1
ATOM 766 C CA . TYR A 1 100 ? 6.289 -3.228 -3.457 1.00 93.44 100 TYR A CA 1
ATOM 767 C C . TYR A 1 100 ? 5.880 -4.040 -4.694 1.00 93.44 100 TYR A C 1
ATOM 769 O O . TYR A 1 100 ? 5.455 -3.464 -5.689 1.00 93.44 100 TYR A O 1
ATOM 777 N N . ILE A 1 101 ? 5.989 -5.375 -4.663 1.00 91.06 101 ILE A N 1
ATOM 778 C CA . ILE A 1 101 ? 5.735 -6.232 -5.840 1.00 91.06 101 ILE A CA 1
ATOM 779 C C . ILE A 1 101 ? 4.246 -6.267 -6.196 1.00 91.06 101 ILE A C 1
ATOM 781 O O . ILE A 1 101 ? 3.866 -6.045 -7.344 1.00 91.06 101 ILE A O 1
ATOM 785 N N . ASN A 1 102 ? 3.404 -6.551 -5.208 1.00 86.81 102 ASN A N 1
ATOM 786 C CA . ASN A 1 102 ? 1.946 -6.530 -5.319 1.00 86.81 102 ASN A CA 1
ATOM 787 C C . ASN A 1 102 ? 1.368 -5.132 -5.034 1.00 86.81 102 ASN A C 1
ATOM 789 O O . ASN A 1 102 ? 0.237 -4.872 -5.423 1.00 86.81 102 ASN A O 1
ATOM 793 N N . GLY A 1 103 ? 2.147 -4.227 -4.430 1.00 86.94 103 GLY A N 1
ATOM 794 C CA . GLY A 1 103 ? 1.722 -2.857 -4.127 1.00 86.94 103 GLY A CA 1
ATOM 795 C C . GLY A 1 103 ? 0.777 -2.774 -2.927 1.00 86.94 103 GLY A C 1
ATOM 796 O O . GLY A 1 103 ? 0.120 -1.752 -2.738 1.00 86.94 103 GLY A O 1
ATOM 797 N N . ASN A 1 104 ? 0.705 -3.837 -2.124 1.00 90.62 104 ASN A N 1
ATOM 798 C CA . ASN A 1 104 ? -0.247 -3.971 -1.028 1.00 90.62 104 ASN A CA 1
ATOM 799 C C . ASN A 1 104 ? 0.415 -3.689 0.324 1.00 90.62 104 ASN A C 1
ATOM 801 O O . ASN A 1 104 ? 1.641 -3.736 0.467 1.00 90.62 104 ASN A O 1
ATOM 805 N N . MET A 1 105 ? -0.418 -3.425 1.325 1.00 92.44 105 MET A N 1
ATOM 806 C CA . MET A 1 105 ? -0.018 -3.364 2.729 1.00 92.44 105 MET A CA 1
ATOM 807 C C . MET A 1 105 ? -0.786 -4.424 3.502 1.00 92.44 105 MET A C 1
ATOM 809 O O . MET A 1 105 ? -1.991 -4.574 3.325 1.00 92.44 105 MET A O 1
ATOM 813 N N . HIS A 1 106 ? -0.093 -5.175 4.342 1.00 93.06 106 HIS A N 1
ATOM 814 C CA . HIS A 1 106 ? -0.701 -6.125 5.256 1.00 93.06 106 HIS A CA 1
ATOM 815 C C . HIS A 1 106 ? -0.709 -5.503 6.645 1.00 93.06 106 HIS A C 1
ATOM 817 O O . HIS A 1 106 ? 0.325 -5.025 7.116 1.00 93.06 106 HIS A O 1
ATOM 823 N N . VAL A 1 107 ? -1.869 -5.513 7.292 1.00 91.06 107 VAL A N 1
ATOM 824 C CA . VAL A 1 107 ? -2.031 -5.039 8.665 1.00 91.06 107 VAL A CA 1
ATOM 825 C C . VAL A 1 107 ? -2.572 -6.200 9.480 1.00 91.06 107 VAL A C 1
ATOM 827 O O . VAL A 1 107 ? -3.696 -6.646 9.259 1.00 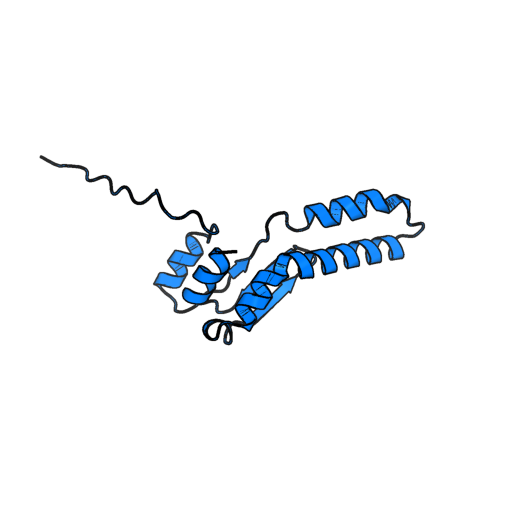91.06 107 VAL A O 1
ATOM 830 N N . TYR A 1 108 ? -1.747 -6.709 10.389 1.00 91.19 108 TYR A N 1
ATOM 831 C CA . TYR A 1 108 ? -2.090 -7.824 11.263 1.00 91.19 108 TYR A CA 1
ATOM 832 C C . TYR A 1 108 ? -2.564 -7.290 12.611 1.00 91.19 108 TYR A C 1
ATOM 834 O O . TYR A 1 108 ? -1.908 -6.413 13.179 1.00 91.19 108 TYR A O 1
ATOM 842 N N . GLY A 1 109 ? -3.672 -7.821 13.125 1.00 88.62 109 GLY A N 1
ATOM 843 C CA . GLY A 1 109 ? -4.277 -7.352 14.373 1.00 88.62 109 GLY A CA 1
ATOM 844 C C . GLY A 1 109 ? -4.928 -5.965 14.269 1.00 88.62 109 GLY A C 1
ATOM 845 O O . GLY A 1 109 ? -4.891 -5.185 15.221 1.00 88.62 109 GLY A O 1
ATOM 846 N N . ALA A 1 110 ? -5.511 -5.622 13.117 1.00 88.81 110 ALA A N 1
ATOM 847 C CA . ALA A 1 110 ? -6.253 -4.377 12.948 1.00 88.81 110 ALA A CA 1
ATOM 848 C C . ALA A 1 110 ? -7.612 -4.466 13.659 1.00 88.81 110 ALA A C 1
ATOM 850 O O . ALA A 1 110 ? -8.456 -5.297 13.320 1.00 88.81 110 ALA A O 1
ATOM 851 N N . ASN A 1 111 ? -7.851 -3.591 14.634 1.00 90.00 111 ASN A N 1
ATOM 852 C CA . ASN A 1 111 ? -9.166 -3.469 15.257 1.00 90.00 111 ASN A CA 1
ATOM 853 C C . ASN A 1 111 ? -10.102 -2.579 14.420 1.00 90.00 111 ASN A C 1
ATOM 855 O O . ASN A 1 111 ? -9.699 -1.913 13.464 1.00 90.00 111 ASN A O 1
ATOM 859 N N . ARG A 1 112 ? -11.379 -2.544 14.808 1.00 88.12 112 ARG A N 1
ATOM 860 C CA . ARG A 1 112 ? -12.409 -1.774 14.101 1.00 88.12 112 ARG A CA 1
ATOM 861 C C . ARG A 1 112 ? -12.077 -0.286 13.967 1.00 88.12 112 ARG A C 1
ATOM 863 O O . ARG A 1 112 ? -12.312 0.276 12.907 1.00 88.12 112 ARG A O 1
ATOM 870 N N . VAL A 1 113 ? -11.537 0.334 15.015 1.00 89.50 113 VAL A N 1
ATOM 871 C CA . VAL A 1 113 ? -11.223 1.771 15.017 1.00 89.50 113 VAL A CA 1
ATOM 872 C C . VAL A 1 113 ? -10.151 2.075 13.970 1.00 89.50 113 VAL A C 1
ATOM 874 O O . VAL A 1 113 ? -10.317 2.990 13.171 1.00 89.50 113 VAL A O 1
ATOM 877 N N . VAL A 1 114 ? -9.101 1.254 13.912 1.00 89.38 114 VAL A N 1
ATOM 878 C CA . VAL A 1 114 ? -8.035 1.371 12.908 1.00 89.38 114 VAL A CA 1
ATOM 879 C C . VAL A 1 114 ? -8.582 1.199 11.489 1.00 89.38 114 VAL A C 1
ATOM 881 O O . VAL A 1 114 ? -8.251 1.973 10.595 1.00 89.38 114 VAL A O 1
ATOM 884 N N . LEU A 1 115 ? -9.450 0.209 11.271 1.00 89.06 115 LEU A N 1
ATOM 885 C CA . LEU A 1 115 ? -10.036 -0.053 9.954 1.00 89.06 115 LEU A CA 1
ATOM 886 C C . LEU A 1 115 ? -10.987 1.055 9.497 1.00 89.06 115 LEU A C 1
ATOM 888 O O . LEU A 1 115 ? -10.962 1.424 8.325 1.00 89.06 115 LEU A O 1
ATOM 892 N N . ASP A 1 116 ? -11.784 1.603 10.411 1.00 88.69 116 ASP A N 1
ATOM 893 C CA . ASP A 1 116 ? -12.691 2.712 10.123 1.00 88.69 116 ASP A CA 1
ATOM 894 C C . ASP A 1 116 ? -11.910 4.000 9.785 1.00 88.69 116 ASP A C 1
ATOM 896 O O . ASP A 1 116 ? -12.353 4.771 8.935 1.00 88.69 116 ASP A O 1
ATOM 900 N N . GLU A 1 117 ? -10.741 4.235 10.395 1.00 88.38 117 GLU A N 1
ATOM 901 C CA . GLU A 1 117 ? -9.860 5.361 10.043 1.00 88.38 117 GLU A CA 1
ATOM 902 C C . GLU A 1 117 ? -9.133 5.147 8.709 1.00 88.38 117 GLU A C 1
ATOM 904 O O . GLU A 1 117 ? -9.147 6.031 7.851 1.00 88.38 117 GLU A O 1
ATOM 909 N N . LEU A 1 118 ? -8.569 3.956 8.480 1.00 87.00 118 LEU A N 1
ATOM 910 C CA . LEU A 1 118 ? -7.968 3.592 7.191 1.00 87.00 118 LEU A CA 1
ATOM 911 C C . LEU A 1 118 ? -8.970 3.709 6.039 1.00 87.00 118 LEU A C 1
ATOM 913 O O . LEU A 1 118 ? -8.593 4.070 4.926 1.00 87.00 118 LEU A O 1
ATOM 917 N N . ALA A 1 119 ? -10.250 3.444 6.302 1.00 86.25 119 ALA A N 1
ATOM 918 C CA . ALA A 1 119 ? -11.304 3.539 5.306 1.00 86.25 119 ALA A CA 1
ATOM 919 C C . ALA A 1 119 ? -11.665 4.972 4.874 1.00 86.25 119 ALA A C 1
ATOM 921 O O . ALA A 1 119 ? -12.438 5.168 3.932 1.00 86.25 119 ALA A O 1
ATOM 922 N N . LYS A 1 120 ? -11.133 5.990 5.550 1.00 85.94 120 LYS A N 1
ATOM 923 C CA . LYS A 1 120 ? -11.353 7.397 5.187 1.00 85.94 120 LYS A CA 1
ATOM 924 C C . LYS A 1 120 ? -10.327 7.926 4.182 1.00 85.94 120 LYS A C 1
ATOM 926 O O . LYS A 1 120 ? -10.536 9.023 3.665 1.00 85.94 120 LYS A O 1
ATOM 931 N N . LEU A 1 121 ? -9.250 7.176 3.930 1.00 80.81 121 LEU A N 1
ATOM 932 C CA . LEU A 1 121 ? -8.205 7.487 2.946 1.00 80.81 121 LEU A CA 1
ATOM 933 C C . LEU A 1 121 ? -8.660 7.162 1.512 1.00 80.81 121 LEU A C 1
ATOM 935 O O . LEU A 1 121 ? -8.296 7.937 0.597 1.00 80.81 121 LEU A O 1
#

Nearest PDB structures (foldseek):
  5hea-assembly1_A  TM=4.125E-01  e=8.834E+00  Streptococcus parasanguinis FW213

=== Feature glossary ===
Legend for the data blocks above and below:

— What the protein is —

The amino-acid sequence is the protein's primary structure: the linear order of residues from the N-terminus to the C-terminus, written in one-letter code. Everything else here — the 3D coordinates, the secondary structure, the domain annotations — is ultimately a consequence of this string.

Functional annotations link the protein to curated databases. InterPro entries identify conserved domains and families by matching the sequence against member-database signatures (Pfam, PROSITE, CDD, …). Gene Ontology (GO) terms describe molecular function, biological process, and cellular component in a controlled vocabulary. CATH places the structure in a hierarchical fold classification (Class/Architecture/Topology/Homologous-superfamily). The organism is the source species.

— Where its atoms are —

Atomic coordinates in PDBx/mmCIF format — the same representation the Protein Data Bank distributes. Each line of the _atom_site loop places one backbone atom in Cartesian space (units: ångströms, origin: arbitrary).

The six renders are orthographic views along the three Cartesian axes in both directions. Representation (cartoon, sticks, or surface) and color scheme (sequence-rainbow or by-chain) vary across proteins so the training set covers all the common visualization conventions.

— Local backbone conformation —

Eight-state secondary structure (DSSP): H is the canonical α-helix, G the tighter 3₁₀-helix, I the wider π-helix; E/B are β-structure, T and S are turns and bends, and '-' is everything else. DSSP derives these from the pattern of main-chain N–H···O=C hydrogen bonds, not from the sequence.

Three-state secondary structure (P-SEA) collapses the eight DSSP classes into helix (a), strand (b), and coil (c). P-SEA assigns these from Cα geometry alone — distances and angles — without requiring backbone oxygens, so it works on any Cα trace.

φ (phi) and ψ (psi) are the two rotatable backbone dihedrals per residue: φ is the C(i-1)–N–Cα–C torsion, ψ is the N–Cα–C–N(i+1) torsion, both in degrees on (−180°, 180°]. α-helical residues cluster near (−60°, −45°); β-strand residues near (−120°, +130°). A Ramachandran plot is simply a scatter of (φ, ψ) for every residue.

— Global shape and packing —

The geometric summary reports three shape descriptors. Rg (radius of gyration) measures how spread out the Cα atoms are about their centre of mass; compact globular proteins have small Rg, elongated or unfolded ones large. Cα contacts (<8 Å, |i−j|>4) count long-range residue pairs in spatial proximity — high for tightly packed folds, near zero for rods or random coil. The bounding-box extents give the protein's footprint along x, y, z in Å.

SASA measures how much of the protein is reachable by solvent. It is computed by rolling a water-sized probe over the atomic surface an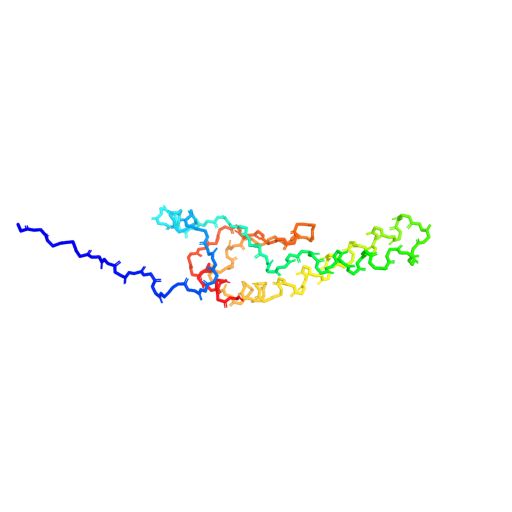d summing the exposed area (Å²). Per-residue SASA distinguishes core (buried, low SASA) from surface (exposed, high SASA) residues; total SASA is a whole-molecule size measure.

Plot images: a contact map (which residues are close in 3D, as an N×N binary image), a Ramachandran scatter (backbone torsion angles, revealing secondary-structure composition at a glance), and — for AlphaFold structures — a PAE heatmap (pairwise prediction confidence).

— Structural neighborhood —

A 3Di character summarizes, for each residue, the relative orientation of the Cα frame of its nearest spatial neighbor. Because it encodes fold topology rather than chemistry, 3Di alignments detect remote structural similarity that sequence alignment misses.

The Foldseek neighbor list gives the closest experimentally determined structures in the PDB, ranked by structural alignment. TM-score near 1 means near-identical fold; near 0.3 means only rough topology match. This is how one finds what a novel AlphaFold prediction most resembles in the solved-structure universe.

— Confidence and disorder —

For AlphaFold models, the B-factor field carries pLDDT — the model's own estimate of local accuracy on a 0–100 scale. Regions with pLDDT<50 should be treated as essentially unmodeled; th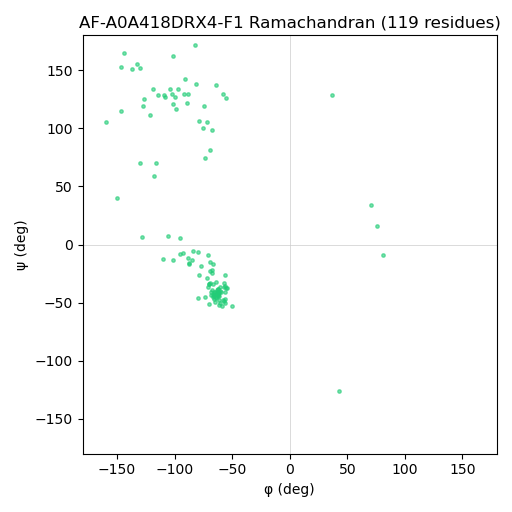ey often correspond to intrinsically disordered segments.

Crystallographic B-factors measure how much each atom's electron density is smeared out, in Å². They rise in mobile loops and surface residues and fall in the buried interior. In AlphaFold models this column is repurposed to hold pLDDT instead.

Predicted Aligned Error (PAE) is an AlphaFold confidence matrix: entry (i, j) is the expected error in the position of residue j, in ångströms, when the prediction is superimposed on the true structure at residue i. Low PAE within a block of residues means that block is internally rigid and well-predicted; high PAE between two blocks means their relative placement is uncertain even if each block individually is confident.